Protein AF-A0A2E4B354-F1 (afdb_monomer_lite)

Structure (mmCIF, N/CA/C/O backbone):
data_AF-A0A2E4B354-F1
#
_entry.id   AF-A0A2E4B354-F1
#
loop_
_atom_site.group_PDB
_atom_site.id
_atom_site.type_symbol
_atom_site.label_atom_id
_atom_site.label_alt_id
_atom_site.label_comp_id
_atom_site.label_asym_id
_atom_site.label_entity_id
_atom_site.label_seq_id
_atom_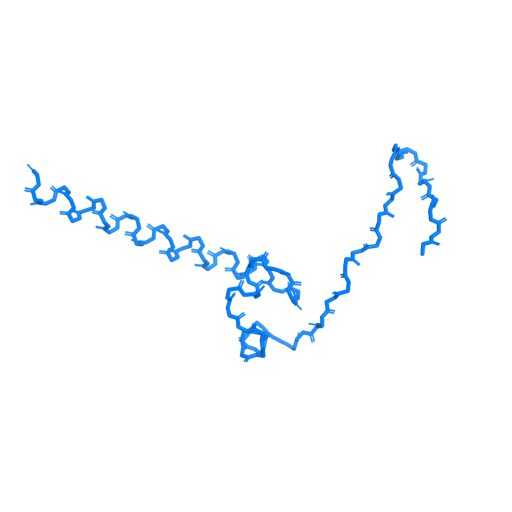site.pdbx_PDB_ins_code
_atom_site.Cartn_x
_atom_site.Cartn_y
_atom_site.Cartn_z
_atom_site.occupancy
_atom_site.B_iso_or_equiv
_atom_site.auth_seq_id
_atom_site.auth_comp_id
_atom_site.auth_asym_id
_atom_site.auth_atom_id
_atom_site.pdbx_PDB_model_num
ATOM 1 N N . MET A 1 1 ? -28.114 6.166 9.990 1.00 58.25 1 MET A N 1
ATOM 2 C CA . MET A 1 1 ? -28.472 7.214 9.009 1.00 58.25 1 MET A CA 1
ATOM 3 C C . MET A 1 1 ? -29.292 8.276 9.718 1.00 58.25 1 MET A C 1
ATOM 5 O O . MET A 1 1 ? -30.353 7.917 10.206 1.00 58.25 1 MET A O 1
ATOM 9 N N . SER A 1 2 ? -28.863 9.542 9.763 1.00 61.03 2 SER A N 1
ATOM 10 C CA . SER A 1 2 ? -29.863 10.621 9.881 1.00 61.03 2 SER A CA 1
ATOM 11 C C . SER A 1 2 ? -30.418 11.004 8.506 1.00 61.03 2 SER A C 1
ATOM 13 O O . SER A 1 2 ? -31.541 11.473 8.415 1.00 61.03 2 SER A O 1
ATOM 15 N N . GLY A 1 3 ? -29.676 10.754 7.413 1.00 65.75 3 GLY A N 1
ATOM 16 C CA . GLY A 1 3 ? -30.107 11.166 6.068 1.00 65.75 3 GLY A CA 1
ATOM 17 C C . GLY A 1 3 ? -30.182 12.689 5.906 1.00 65.75 3 GLY A C 1
ATOM 18 O O . GLY A 1 3 ? -30.660 13.174 4.885 1.00 65.75 3 GLY A O 1
ATOM 19 N N . GLU A 1 4 ? -29.705 13.438 6.901 1.00 76.44 4 GLU A N 1
ATOM 20 C CA . GLU A 1 4 ? -29.808 14.886 6.949 1.00 76.44 4 GLU A CA 1
ATOM 21 C C . GLU A 1 4 ? -28.689 15.525 6.132 1.00 76.44 4 GLU A C 1
ATOM 23 O O . GLU A 1 4 ? -27.507 15.184 6.247 1.00 76.44 4 GLU A O 1
ATOM 28 N N . VAL A 1 5 ? -29.083 16.472 5.290 1.00 82.44 5 VAL A N 1
ATOM 29 C CA . VAL A 1 5 ? -28.169 17.316 4.531 1.00 82.44 5 VAL A CA 1
ATOM 30 C C . VAL A 1 5 ? -27.760 18.473 5.438 1.00 82.44 5 VAL A C 1
ATOM 32 O O . VAL A 1 5 ? -28.618 19.219 5.909 1.00 82.44 5 VAL A O 1
ATOM 35 N N . ARG A 1 6 ? -26.459 18.612 5.716 1.00 83.75 6 ARG A N 1
ATOM 36 C CA . ARG A 1 6 ? -25.939 19.748 6.490 1.00 83.75 6 ARG A CA 1
ATOM 37 C C . ARG A 1 6 ? -26.082 21.035 5.679 1.00 83.75 6 ARG A C 1
ATOM 39 O O . ARG A 1 6 ? -26.046 21.005 4.450 1.00 83.75 6 ARG A O 1
ATOM 46 N N . GLU A 1 7 ? -26.218 22.166 6.364 1.00 88.94 7 GLU A N 1
ATOM 47 C CA . GLU A 1 7 ? -26.313 23.470 5.704 1.00 88.94 7 GLU A CA 1
ATOM 48 C C . GLU A 1 7 ? -25.109 23.697 4.772 1.00 88.94 7 GLU A C 1
ATOM 50 O O . GLU A 1 7 ? -23.955 23.516 5.163 1.00 88.94 7 GLU A O 1
ATOM 55 N N . GLY A 1 8 ? -25.385 24.038 3.510 1.00 88.75 8 GLY A N 1
ATOM 56 C CA . GLY A 1 8 ? -24.367 24.234 2.473 1.00 88.75 8 GLY A CA 1
ATOM 57 C C . GLY A 1 8 ? -23.915 22.968 1.732 1.00 88.75 8 GLY A C 1
ATOM 58 O O . GLY A 1 8 ? -23.228 23.082 0.716 1.00 88.75 8 GLY A O 1
ATOM 59 N N . GLU A 1 9 ? -24.318 21.768 2.159 1.00 86.75 9 GLU A N 1
ATOM 60 C CA . GLU A 1 9 ? -24.046 20.528 1.426 1.00 86.75 9 GLU A CA 1
ATOM 61 C C . GLU A 1 9 ? -25.191 20.221 0.445 1.00 86.75 9 GLU A C 1
ATOM 63 O O . GLU A 1 9 ? -26.359 20.462 0.726 1.00 86.75 9 GLU A O 1
ATOM 68 N N . ARG A 1 10 ? -24.874 19.705 -0.750 1.00 88.25 10 ARG A N 1
ATOM 69 C CA . ARG A 1 10 ? -25.895 19.266 -1.728 1.00 88.25 10 ARG A CA 1
ATOM 70 C C . ARG A 1 10 ? -26.258 17.787 -1.594 1.00 88.25 10 ARG A C 1
ATOM 72 O O . ARG A 1 10 ? -27.260 17.354 -2.148 1.00 88.25 10 ARG A O 1
ATOM 79 N N . ILE A 1 11 ? -25.414 17.008 -0.920 1.00 87.50 11 ILE A N 1
ATOM 80 C CA . ILE A 1 11 ? -25.509 15.550 -0.824 1.00 87.50 11 ILE A CA 1
ATOM 81 C C . ILE A 1 11 ? -25.362 15.177 0.656 1.00 87.50 11 ILE A C 1
ATOM 83 O O . ILE A 1 11 ? -24.404 15.641 1.278 1.00 87.50 11 ILE A O 1
ATOM 87 N N . PRO A 1 12 ? -26.259 14.348 1.224 1.00 87.00 12 PRO A N 1
ATOM 88 C CA . PRO A 1 12 ? -26.099 13.863 2.588 1.00 87.00 12 PRO A CA 1
ATOM 89 C C . PRO A 1 12 ? -24.795 13.072 2.726 1.00 87.00 12 PRO A C 1
ATOM 91 O O . PRO A 1 12 ? -24.486 12.217 1.889 1.00 87.00 12 PRO A O 1
ATOM 94 N N . ARG A 1 13 ? -24.036 13.307 3.800 1.00 84.88 13 ARG A N 1
ATOM 95 C CA . ARG A 1 13 ? -22.860 12.478 4.084 1.00 84.88 13 ARG A CA 1
ATOM 96 C C . ARG A 1 13 ? -23.300 11.071 4.456 1.00 84.88 13 ARG A C 1
ATOM 98 O O . ARG A 1 13 ? -24.132 10.881 5.342 1.00 84.88 13 ARG A O 1
ATOM 105 N N . ARG A 1 14 ? -22.706 10.079 3.796 1.00 83.50 14 ARG A N 1
ATOM 106 C CA . ARG A 1 14 ? -22.807 8.689 4.233 1.00 83.50 14 ARG A CA 1
ATOM 107 C C . ARG A 1 14 ? -21.801 8.453 5.351 1.00 83.50 14 ARG A C 1
ATOM 109 O O . ARG A 1 14 ? -20.674 8.939 5.268 1.00 83.50 14 ARG A O 1
ATOM 116 N N . ASP A 1 15 ? -22.197 7.672 6.348 1.00 82.31 15 ASP A N 1
ATOM 117 C CA . ASP A 1 15 ? -21.245 7.125 7.308 1.00 82.31 15 ASP A CA 1
ATOM 118 C C . ASP A 1 15 ? -20.188 6.286 6.558 1.00 82.31 15 ASP A C 1
ATOM 120 O O . ASP A 1 15 ? -20.513 5.645 5.539 1.00 82.31 15 ASP A O 1
ATOM 124 N N . PRO A 1 16 ? -18.919 6.306 7.004 1.00 78.06 16 PRO A N 1
ATOM 125 C CA . PRO A 1 16 ? -17.897 5.451 6.420 1.00 78.06 16 PRO A CA 1
ATOM 126 C C . PRO A 1 16 ? -18.313 3.975 6.551 1.00 78.06 16 PRO A C 1
ATOM 128 O O . PRO A 1 16 ? -19.012 3.614 7.503 1.00 78.06 16 PRO A O 1
ATOM 131 N N . PRO A 1 17 ? -17.922 3.104 5.601 1.00 79.56 17 PRO A N 1
ATOM 132 C CA . PRO A 1 17 ? -18.110 1.668 5.763 1.00 79.56 17 PRO A CA 1
ATOM 133 C C . PRO A 1 17 ? -17.492 1.185 7.085 1.00 79.56 17 PRO A C 1
ATOM 135 O O . PRO A 1 17 ? -16.448 1.709 7.483 1.00 79.56 17 PRO A O 1
ATOM 138 N N . PRO A 1 18 ? -18.094 0.192 7.758 1.00 83.00 18 PRO A N 1
ATOM 139 C CA . PRO A 1 18 ? -17.477 -0.396 8.935 1.00 83.00 18 PRO A CA 1
ATOM 140 C C . PRO A 1 18 ? -16.180 -1.108 8.536 1.00 83.00 18 PRO A C 1
ATOM 142 O O . PRO A 1 18 ? -16.157 -1.871 7.570 1.00 83.00 18 PRO A O 1
ATOM 145 N N . TYR A 1 19 ? -15.121 -0.876 9.302 1.00 85.62 19 TYR A N 1
ATOM 146 C CA . TYR A 1 19 ? -13.861 -1.607 9.219 1.00 85.62 19 TYR A CA 1
ATOM 147 C C . TYR A 1 19 ? -13.422 -1.995 10.632 1.00 85.62 19 TYR A C 1
ATOM 149 O O . TYR A 1 19 ? -13.800 -1.346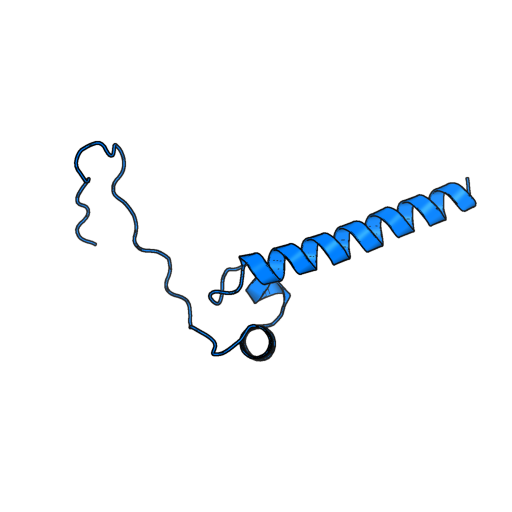 11.610 1.00 85.62 19 TYR A O 1
ATOM 157 N N . GLU A 1 20 ? -12.629 -3.057 10.761 1.00 88.69 20 GLU A N 1
ATOM 158 C CA . GLU A 1 20 ? -12.084 -3.440 12.061 1.00 88.69 20 GLU A CA 1
ATOM 159 C C . GLU A 1 20 ? -10.751 -2.741 12.312 1.00 88.69 20 GLU A C 1
ATOM 161 O O . GLU A 1 20 ? -9.769 -2.972 11.599 1.00 88.69 20 GLU A O 1
ATOM 166 N N . GLU A 1 21 ? -10.684 -1.941 13.372 1.00 92.06 21 GLU A N 1
ATOM 167 C CA . GLU A 1 21 ? -9.443 -1.287 13.771 1.00 92.06 21 GLU A CA 1
ATOM 168 C C . GLU A 1 21 ? -8.383 -2.295 14.217 1.00 92.06 21 GLU A C 1
ATOM 170 O O . GLU A 1 21 ? -8.623 -3.186 15.034 1.00 92.06 21 GLU A O 1
ATOM 175 N N . ALA A 1 22 ? -7.174 -2.129 13.689 1.00 94.06 22 ALA A N 1
ATOM 176 C CA . ALA A 1 22 ? -5.996 -2.848 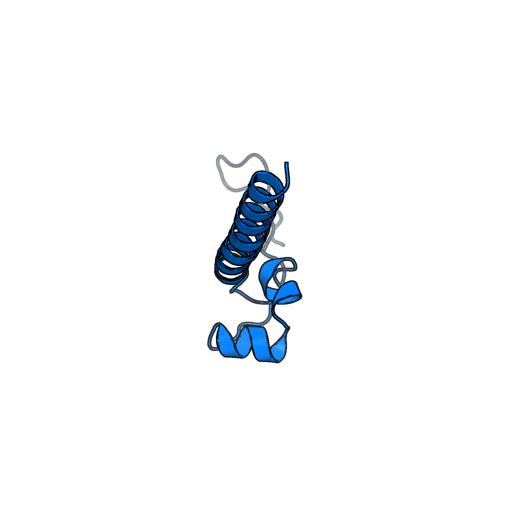14.151 1.00 94.06 22 ALA A CA 1
ATOM 177 C C . ALA A 1 22 ? -5.120 -1.950 15.036 1.00 94.06 22 ALA A C 1
ATOM 179 O O . ALA A 1 22 ? -5.095 -0.733 14.878 1.00 94.06 22 ALA A O 1
ATOM 180 N N . LYS A 1 23 ? -4.340 -2.546 15.946 1.00 94.38 23 LYS A N 1
ATOM 181 C CA . LYS A 1 23 ? -3.446 -1.797 16.855 1.00 94.38 23 LYS A CA 1
ATOM 182 C C . LYS A 1 23 ? -2.238 -1.165 16.146 1.00 94.38 23 LYS A C 1
ATOM 184 O O . LYS A 1 23 ? -1.565 -0.314 16.716 1.00 94.38 23 LYS A O 1
ATOM 189 N N . GLY A 1 24 ? -1.930 -1.625 14.937 1.00 96.06 24 GLY A N 1
ATOM 190 C CA . GLY A 1 24 ? -0.768 -1.213 14.157 1.00 96.06 24 GLY A CA 1
ATOM 191 C C . GLY A 1 24 ? -0.816 -1.764 12.734 1.00 96.06 24 GLY A C 1
ATOM 192 O O . GLY A 1 24 ? -1.439 -2.801 12.493 1.00 96.06 24 GLY A O 1
ATOM 193 N N . PHE A 1 25 ? -0.092 -1.128 11.809 1.00 96.62 25 PHE A N 1
ATOM 194 C CA . PHE A 1 25 ? -0.039 -1.548 10.403 1.00 96.62 25 PHE A CA 1
ATOM 195 C C . PHE A 1 25 ? 0.373 -3.017 10.241 1.00 96.62 25 PHE A C 1
ATOM 197 O O . PHE A 1 25 ? -0.288 -3.777 9.541 1.00 96.62 25 PHE A O 1
ATOM 204 N N . ALA A 1 26 ? 1.419 -3.443 10.955 1.00 96.81 26 ALA A N 1
ATOM 205 C CA . ALA A 1 26 ? 1.888 -4.826 10.908 1.00 96.81 26 ALA A CA 1
ATOM 206 C C . ALA A 1 26 ? 0.812 -5.820 11.379 1.00 96.81 26 ALA A C 1
ATOM 208 O O . ALA A 1 26 ? 0.628 -6.861 10.757 1.00 96.81 26 ALA A O 1
ATOM 209 N N . SER A 1 27 ? 0.061 -5.481 12.434 1.00 96.94 27 SER A N 1
ATOM 210 C CA . SER A 1 27 ? -1.043 -6.325 12.912 1.00 96.94 27 SER A CA 1
ATOM 211 C C . SER A 1 27 ? -2.219 -6.366 11.933 1.00 96.94 27 SER A C 1
ATOM 213 O O . SER A 1 27 ? -2.801 -7.428 11.744 1.00 96.94 27 SER A O 1
ATOM 215 N N . ALA A 1 28 ? -2.518 -5.248 11.265 1.00 96.25 28 ALA A N 1
ATOM 216 C CA . ALA A 1 28 ? -3.528 -5.174 10.211 1.00 96.25 28 ALA A CA 1
ATOM 217 C C . ALA A 1 28 ? -3.160 -6.075 9.029 1.00 96.25 28 ALA A C 1
ATOM 219 O O . ALA A 1 28 ? -3.953 -6.911 8.616 1.00 96.25 28 ALA A O 1
ATOM 220 N N . VAL A 1 29 ? -1.925 -5.969 8.532 1.00 97.38 29 VAL A N 1
ATOM 221 C CA . VAL A 1 29 ? -1.444 -6.801 7.422 1.00 97.38 29 VAL A CA 1
ATOM 222 C C . VAL A 1 29 ? -1.376 -8.278 7.812 1.00 97.38 29 VAL A C 1
ATOM 224 O O . VAL A 1 29 ? -1.708 -9.127 6.9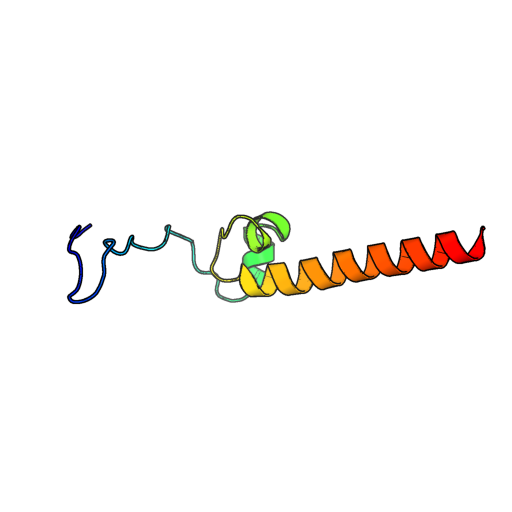92 1.00 97.38 29 VAL A O 1
ATOM 227 N N . ALA A 1 30 ? -0.979 -8.601 9.045 1.00 97.56 30 ALA A N 1
ATOM 228 C CA . ALA A 1 30 ? -0.940 -9.983 9.519 1.00 97.56 30 ALA A CA 1
ATOM 229 C C . ALA A 1 30 ? -2.340 -10.611 9.636 1.00 97.56 30 ALA A C 1
ATOM 231 O O . ALA A 1 30 ? -2.495 -11.791 9.333 1.00 97.56 30 ALA A O 1
ATOM 232 N N . ARG A 1 31 ? -3.346 -9.833 10.061 1.00 96.62 31 ARG A N 1
ATOM 233 C CA . ARG A 1 31 ? -4.738 -10.288 10.197 1.00 96.62 31 ARG A CA 1
ATOM 234 C C . ARG A 1 31 ? -5.457 -10.358 8.848 1.00 96.62 31 ARG A C 1
ATOM 236 O O . ARG A 1 31 ? -6.085 -11.366 8.547 1.00 96.62 31 ARG A O 1
ATOM 243 N N . ASP A 1 32 ? -5.343 -9.303 8.042 1.00 95.81 32 ASP A N 1
ATOM 244 C CA . ASP A 1 32 ? -6.207 -9.076 6.874 1.00 95.81 32 ASP A CA 1
ATOM 245 C C . ASP A 1 32 ? -5.496 -9.329 5.538 1.00 95.81 32 ASP A C 1
ATOM 247 O O . ASP A 1 32 ? -6.132 -9.417 4.488 1.00 95.81 32 ASP A O 1
ATOM 251 N N . GLY A 1 33 ? -4.167 -9.439 5.551 1.00 97.25 33 GLY A N 1
ATOM 252 C CA . GLY A 1 33 ? -3.332 -9.505 4.357 1.00 97.25 33 GLY A CA 1
ATOM 253 C C . GLY A 1 33 ? -3.013 -8.126 3.771 1.00 97.25 33 GLY A C 1
ATOM 254 O O . GLY A 1 33 ? -3.749 -7.150 3.931 1.00 97.25 33 GLY A O 1
ATOM 255 N N . PHE A 1 34 ? -1.900 -8.047 3.037 1.00 97.62 34 PHE A N 1
ATOM 256 C CA . PHE A 1 34 ? -1.415 -6.786 2.464 1.00 97.62 34 PHE A CA 1
ATOM 257 C C . PHE A 1 34 ? -2.336 -6.231 1.366 1.00 97.62 34 PHE A C 1
ATOM 259 O O . PHE A 1 34 ? -2.702 -5.062 1.412 1.00 97.62 34 PHE A O 1
ATOM 266 N N . LEU A 1 35 ? -2.751 -7.058 0.399 1.00 97.25 35 LEU A N 1
ATOM 267 C CA . LEU A 1 35 ? -3.623 -6.623 -0.704 1.00 97.25 35 LEU A CA 1
ATOM 268 C C . LEU A 1 35 ? -5.022 -6.185 -0.232 1.00 97.25 35 LEU A C 1
ATOM 270 O O . LEU A 1 35 ? -5.478 -5.128 -0.667 1.00 97.25 35 LEU A O 1
ATOM 274 N N . PRO A 1 36 ? -5.711 -6.941 0.647 1.00 95.56 36 PRO A N 1
ATOM 275 C CA . PRO A 1 36 ? -6.984 -6.494 1.211 1.00 95.56 36 PRO A CA 1
ATOM 276 C C . PRO A 1 36 ? -6.843 -5.203 2.021 1.00 95.56 36 PRO A C 1
ATOM 278 O O . PRO A 1 36 ? -7.644 -4.294 1.820 1.00 95.56 36 PRO A O 1
ATOM 281 N N . THR A 1 37 ? -5.774 -5.072 2.817 1.00 95.81 37 THR A N 1
ATOM 282 C CA . THR A 1 37 ? -5.454 -3.821 3.522 1.00 95.81 37 THR A CA 1
ATOM 283 C C . THR A 1 37 ? -5.274 -2.660 2.545 1.00 95.81 37 THR A C 1
ATOM 285 O O . THR A 1 37 ? -5.833 -1.600 2.770 1.00 95.81 37 THR A O 1
ATOM 288 N N . ALA A 1 38 ? -4.523 -2.846 1.456 1.00 97.06 38 ALA A N 1
ATOM 289 C CA . ALA A 1 38 ? -4.161 -1.766 0.538 1.00 97.06 38 ALA A CA 1
ATOM 290 C C . ALA A 1 38 ? -5.260 -1.373 -0.466 1.00 97.06 38 ALA A C 1
ATOM 292 O O . ALA A 1 38 ? -5.208 -0.268 -0.987 1.00 97.06 38 ALA A O 1
ATOM 293 N N . ILE A 1 39 ? -6.202 -2.260 -0.806 1.00 95.44 39 ILE A N 1
ATOM 294 C CA . ILE A 1 39 ? -7.155 -2.027 -1.914 1.00 95.44 39 ILE A CA 1
ATOM 295 C C . ILE A 1 39 ? -8.615 -2.088 -1.459 1.00 95.44 39 ILE A C 1
ATOM 297 O O . ILE A 1 39 ? -9.470 -1.443 -2.058 1.00 95.44 39 ILE A O 1
ATOM 301 N N . LYS A 1 40 ? -8.926 -2.897 -0.441 1.00 93.38 40 LYS A N 1
ATOM 302 C CA . LYS A 1 40 ? -10.310 -3.177 -0.026 1.00 93.38 40 LYS A CA 1
ATOM 303 C C . LYS A 1 40 ? -10.711 -2.471 1.267 1.00 93.38 40 LYS A C 1
ATOM 305 O O . LYS A 1 40 ? -11.811 -2.727 1.746 1.00 93.38 40 LYS A O 1
ATOM 310 N N . ASP A 1 41 ? -9.830 -1.644 1.828 1.00 90.75 41 ASP A N 1
ATOM 311 C CA . ASP A 1 41 ? -10.057 -0.889 3.064 1.00 90.75 41 ASP A CA 1
ATOM 312 C C . ASP A 1 41 ? -10.592 -1.762 4.218 1.00 90.75 41 ASP A C 1
ATOM 314 O O . ASP A 1 41 ? -11.484 -1.370 4.966 1.00 90.75 41 ASP A O 1
ATOM 318 N N . THR A 1 42 ? -10.054 -2.981 4.378 1.00 92.69 42 THR A N 1
ATOM 319 C CA . THR A 1 42 ? -10.487 -3.920 5.436 1.00 92.69 42 THR A CA 1
ATOM 320 C C . THR A 1 42 ? -10.189 -3.419 6.855 1.00 92.69 42 THR A C 1
ATOM 322 O O . THR A 1 42 ? -10.771 -3.903 7.824 1.00 92.69 42 THR A O 1
ATOM 325 N N . ASN A 1 43 ? -9.280 -2.452 6.976 1.00 94.50 43 ASN A N 1
ATOM 326 C CA . ASN A 1 43 ? -8.869 -1.774 8.202 1.00 94.50 43 ASN A CA 1
ATOM 327 C C . ASN A 1 43 ? -8.446 -0.326 7.875 1.00 94.50 43 ASN A C 1
ATOM 329 O O . ASN A 1 43 ? -8.419 0.079 6.713 1.00 94.50 43 ASN A O 1
ATOM 333 N N . GLN A 1 44 ? -8.054 0.451 8.887 1.00 94.94 44 GLN A N 1
ATOM 334 C CA . GLN A 1 44 ? -7.736 1.876 8.732 1.00 94.94 44 GLN A CA 1
ATOM 335 C C . GLN A 1 44 ? -6.448 2.188 7.946 1.00 94.94 44 GLN A C 1
ATOM 337 O O . GLN A 1 44 ? -6.140 3.356 7.708 1.00 94.94 44 GLN A O 1
ATOM 342 N N . TYR A 1 45 ? -5.651 1.182 7.580 1.00 97.00 45 TYR A N 1
ATOM 343 C CA . TYR A 1 45 ? -4.323 1.385 7.003 1.00 97.00 45 TYR A CA 1
ATOM 344 C C . TYR A 1 45 ? -4.268 1.338 5.470 1.00 97.00 45 TYR A C 1
ATOM 346 O O . TYR A 1 45 ? -3.168 1.287 4.913 1.00 97.00 45 TYR A O 1
ATOM 354 N N . GLY A 1 46 ? -5.413 1.428 4.786 1.00 94.94 46 GLY A N 1
ATOM 355 C CA . GLY A 1 46 ? -5.494 1.574 3.325 1.00 94.94 46 GLY A CA 1
ATOM 356 C C . GLY A 1 46 ? -4.476 2.562 2.743 1.00 94.94 46 GLY A C 1
ATOM 357 O O . GLY A 1 46 ? -3.627 2.142 1.955 1.00 94.94 46 GLY A O 1
ATOM 358 N N . PRO A 1 47 ? -4.432 3.832 3.196 1.00 96.12 47 PRO A N 1
ATOM 359 C CA . PRO A 1 47 ? -3.489 4.825 2.674 1.00 96.12 47 PRO A CA 1
ATOM 360 C C . PRO A 1 47 ? -2.008 4.429 2.805 1.00 96.12 47 PRO A C 1
ATOM 362 O O . PRO A 1 47 ? -1.212 4.663 1.895 1.00 96.12 47 PRO A O 1
ATOM 365 N N . VAL A 1 48 ? -1.630 3.794 3.920 1.00 97.38 48 VAL A N 1
ATOM 366 C CA . VAL A 1 48 ? -0.252 3.327 4.151 1.00 97.38 48 VAL A CA 1
ATOM 367 C C . VAL A 1 48 ? 0.065 2.136 3.243 1.00 97.38 48 VAL A C 1
ATOM 369 O O . VAL A 1 48 ? 1.112 2.113 2.594 1.00 97.38 48 VAL A O 1
ATOM 372 N N . GLY A 1 49 ? -0.857 1.172 3.149 1.00 97.62 49 GLY A N 1
ATOM 373 C CA . GLY A 1 49 ? -0.736 0.019 2.258 1.00 97.62 49 GLY A CA 1
ATOM 374 C C . GLY A 1 49 ? -0.619 0.428 0.789 1.00 97.62 49 GLY A C 1
ATOM 375 O O . GLY A 1 49 ? 0.243 -0.090 0.080 1.00 97.62 49 GLY A O 1
ATOM 376 N N . MET A 1 50 ? -1.414 1.408 0.349 1.00 98.12 50 MET A N 1
ATOM 377 C CA . MET A 1 50 ? -1.357 1.961 -1.007 1.00 98.12 50 MET A CA 1
ATOM 378 C C . MET A 1 50 ? -0.007 2.608 -1.309 1.00 98.12 50 MET A C 1
ATOM 380 O O . MET A 1 50 ? 0.552 2.361 -2.372 1.00 98.12 50 MET A O 1
ATOM 384 N N . MET A 1 51 ? 0.554 3.393 -0.385 1.00 98.38 51 MET A N 1
ATOM 385 C CA . MET A 1 51 ? 1.864 4.019 -0.592 1.00 98.38 51 MET A CA 1
ATOM 386 C C . MET A 1 51 ? 2.959 2.968 -0.811 1.00 98.38 51 MET A C 1
ATOM 388 O O . MET A 1 51 ? 3.755 3.079 -1.742 1.00 98.38 51 MET A O 1
ATOM 392 N N . ILE A 1 52 ? 2.959 1.906 -0.002 1.00 98.31 52 ILE A N 1
ATOM 393 C CA . ILE A 1 52 ? 3.895 0.784 -0.148 1.00 98.31 52 ILE A CA 1
ATOM 394 C C . ILE A 1 52 ? 3.661 0.052 -1.476 1.00 98.31 52 ILE A C 1
ATOM 396 O O . ILE A 1 52 ? 4.619 -0.251 -2.187 1.00 98.31 52 ILE A O 1
ATOM 400 N N . LEU A 1 53 ? 2.401 -0.201 -1.842 1.00 98.12 53 LEU A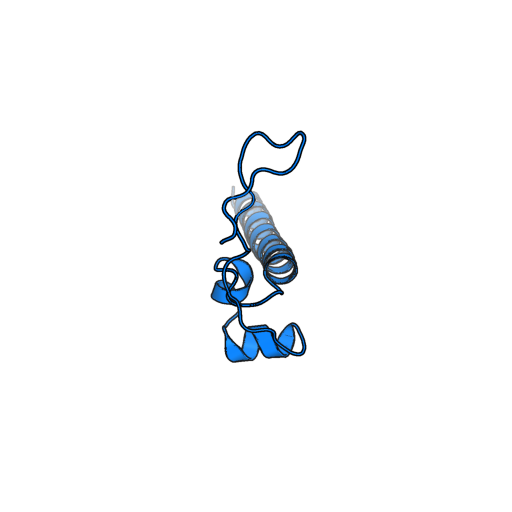 N 1
ATOM 401 C CA . LEU A 1 53 ? 2.053 -0.853 -3.104 1.00 98.12 53 LEU A CA 1
ATOM 402 C C . LEU A 1 53 ? 2.545 -0.041 -4.310 1.00 98.12 53 LEU A C 1
ATOM 404 O O . LEU A 1 53 ? 3.119 -0.615 -5.234 1.00 98.12 53 LEU A O 1
ATOM 408 N N . LEU A 1 54 ? 2.388 1.286 -4.281 1.00 98.31 54 LEU A N 1
ATOM 409 C CA . LEU A 1 54 ? 2.903 2.178 -5.319 1.00 98.31 54 LEU A CA 1
ATOM 410 C C . LEU A 1 54 ? 4.423 2.073 -5.450 1.00 98.31 54 LEU A C 1
ATOM 412 O O . LEU A 1 54 ? 4.917 1.950 -6.568 1.00 98.31 54 LEU A O 1
ATOM 416 N N . PHE A 1 55 ? 5.168 2.050 -4.341 1.00 98.56 55 PHE A N 1
ATOM 417 C CA . PHE A 1 55 ? 6.621 1.855 -4.385 1.00 98.56 55 PHE A CA 1
ATOM 418 C C . PHE A 1 55 ? 7.017 0.506 -4.994 1.00 98.56 55 PHE A C 1
ATOM 420 O O . PHE A 1 55 ? 7.938 0.457 -5.812 1.00 98.56 55 PHE A O 1
ATOM 427 N N . ILE A 1 56 ? 6.319 -0.580 -4.647 1.00 98.50 56 ILE A N 1
ATOM 428 C CA . ILE A 1 56 ? 6.563 -1.912 -5.223 1.00 98.50 56 ILE A CA 1
ATOM 429 C C . ILE A 1 56 ? 6.336 -1.886 -6.739 1.00 98.50 56 ILE A C 1
ATOM 431 O O . ILE A 1 56 ? 7.222 -2.269 -7.504 1.00 98.50 56 ILE A O 1
ATOM 435 N N . VAL A 1 57 ? 5.175 -1.396 -7.184 1.00 98.38 57 VAL A N 1
ATOM 436 C CA . VAL A 1 57 ? 4.817 -1.348 -8.610 1.00 98.38 57 VAL A CA 1
ATOM 437 C C . VAL A 1 57 ? 5.770 -0.440 -9.386 1.00 98.38 57 VAL A C 1
ATOM 439 O O . VAL A 1 57 ? 6.246 -0.830 -10.454 1.00 98.38 57 VAL A O 1
ATOM 442 N N . ALA A 1 58 ? 6.106 0.732 -8.847 1.00 98.50 58 ALA A N 1
ATOM 443 C CA . ALA A 1 58 ? 7.058 1.656 -9.458 1.00 98.50 58 ALA A CA 1
ATOM 444 C C . ALA A 1 58 ? 8.451 1.027 -9.599 1.00 98.50 58 ALA A C 1
ATOM 446 O O . ALA A 1 58 ? 9.079 1.155 -10.649 1.00 98.50 58 ALA A O 1
ATOM 447 N N . THR A 1 59 ? 8.909 0.295 -8.580 1.00 98.56 59 THR A N 1
ATOM 448 C CA . THR A 1 59 ? 10.210 -0.387 -8.595 1.00 98.56 59 THR A CA 1
ATOM 449 C C . THR A 1 59 ? 10.245 -1.488 -9.651 1.00 98.56 59 THR A C 1
ATOM 451 O O . THR A 1 59 ? 11.176 -1.530 -10.453 1.00 98.56 59 THR A O 1
ATOM 454 N N . ILE A 1 60 ? 9.218 -2.345 -9.703 1.00 98.62 60 ILE A N 1
ATOM 455 C CA . ILE A 1 60 ? 9.105 -3.410 -10.714 1.00 98.62 60 I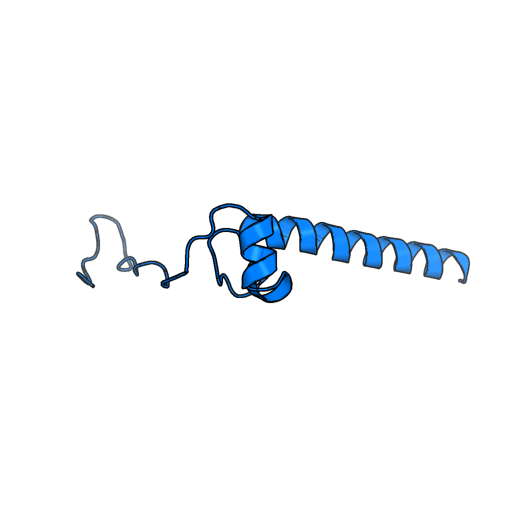LE A CA 1
ATOM 456 C C . ILE A 1 60 ? 9.056 -2.808 -12.120 1.00 98.62 60 ILE A C 1
ATOM 458 O O . ILE A 1 60 ? 9.774 -3.259 -13.008 1.00 98.62 60 ILE A O 1
ATOM 462 N N . THR A 1 61 ? 8.248 -1.765 -12.316 1.00 98.44 61 THR A N 1
ATOM 463 C CA . THR A 1 61 ? 8.089 -1.105 -13.619 1.00 98.44 61 THR A CA 1
ATOM 464 C C . THR A 1 61 ? 9.394 -0.452 -14.070 1.00 98.44 61 THR A C 1
ATOM 466 O O . THR A 1 61 ? 9.849 -0.690 -15.186 1.00 98.44 61 THR A O 1
ATOM 469 N N . GLY A 1 62 ? 10.043 0.323 -13.197 1.00 98.25 62 GLY A N 1
ATOM 470 C CA . GLY A 1 62 ? 11.327 0.956 -13.498 1.00 98.25 62 GLY A CA 1
ATOM 471 C C . GLY A 1 62 ? 12.429 -0.066 -13.781 1.00 98.25 62 GLY A C 1
ATOM 472 O O . GLY A 1 62 ? 13.212 0.107 -14.715 1.00 98.25 62 GLY A O 1
ATOM 473 N N . PHE A 1 63 ? 12.456 -1.170 -13.031 1.00 98.19 63 PHE A N 1
ATOM 474 C CA . PHE A 1 63 ? 13.377 -2.274 -13.283 1.00 98.19 63 PHE A CA 1
ATOM 475 C C . PHE A 1 63 ? 13.113 -2.944 -14.636 1.00 98.19 63 PHE A C 1
ATOM 477 O O . PHE A 1 63 ? 14.054 -3.149 -15.399 1.00 98.19 63 PHE A O 1
ATOM 484 N N . ALA A 1 64 ? 11.853 -3.231 -14.971 1.00 98.12 64 ALA A N 1
ATOM 485 C CA . ALA A 1 64 ? 11.479 -3.824 -16.253 1.00 98.12 64 ALA A CA 1
ATOM 486 C C . ALA A 1 64 ? 11.901 -2.938 -17.435 1.00 98.12 64 ALA A C 1
ATOM 488 O O . ALA A 1 64 ? 12.489 -3.438 -18.391 1.00 98.12 64 ALA A O 1
ATOM 489 N N . ILE A 1 65 ? 11.684 -1.621 -17.337 1.00 98.00 65 ILE A N 1
ATOM 490 C CA . ILE A 1 65 ? 12.135 -0.650 -18.345 1.00 98.00 65 ILE A CA 1
ATOM 491 C C . ILE A 1 65 ? 13.662 -0.673 -18.474 1.00 98.00 65 ILE A C 1
ATOM 493 O O . ILE A 1 65 ? 14.178 -0.724 -19.589 1.00 98.00 65 ILE A O 1
ATOM 497 N N . LYS A 1 66 ? 14.396 -0.682 -17.352 1.00 97.44 66 LYS A N 1
ATOM 498 C CA . LYS A 1 66 ? 15.864 -0.757 -17.362 1.00 97.44 66 LYS A CA 1
ATOM 499 C C . LYS A 1 66 ? 16.364 -2.039 -18.030 1.00 97.44 66 LYS A C 1
ATOM 501 O O . LYS A 1 66 ? 17.291 -1.973 -18.826 1.00 97.44 66 LYS A O 1
ATOM 506 N N . MET A 1 67 ? 15.769 -3.189 -17.715 1.00 97.94 67 MET A N 1
ATOM 507 C CA . MET A 1 67 ? 16.137 -4.468 -18.330 1.00 97.94 67 MET A CA 1
ATOM 508 C C . MET A 1 67 ? 15.835 -4.481 -19.827 1.00 97.94 67 MET A C 1
ATOM 510 O O . MET A 1 67 ? 16.680 -4.904 -20.607 1.00 97.94 67 MET A O 1
ATOM 514 N N . LEU A 1 68 ? 14.667 -3.977 -20.231 1.00 96.81 68 LEU A N 1
ATOM 515 C CA . LEU A 1 68 ? 14.291 -3.876 -21.639 1.00 96.81 68 LEU A CA 1
ATOM 516 C C . LEU A 1 68 ? 15.274 -2.990 -22.417 1.00 96.81 68 LEU A C 1
ATOM 518 O O . LEU A 1 68 ? 15.743 -3.389 -23.476 1.00 96.81 68 LEU A O 1
ATOM 522 N N . GLY A 1 69 ? 15.642 -1.837 -21.855 1.00 95.69 69 GLY A N 1
ATOM 523 C CA . GLY A 1 69 ? 16.622 -0.928 -22.452 1.00 95.69 69 GLY A CA 1
ATOM 524 C C . GLY A 1 69 ? 18.069 -1.433 -22.449 1.00 95.69 69 GLY A C 1
ATOM 525 O O . GLY A 1 69 ? 18.918 -0.792 -23.049 1.00 95.69 69 GLY A O 1
ATOM 526 N N . MET A 1 70 ? 18.379 -2.544 -21.769 1.00 94.50 70 MET A N 1
ATOM 527 C CA . MET A 1 70 ? 19.687 -3.208 -21.885 1.00 94.50 70 MET A CA 1
ATOM 528 C C . MET A 1 70 ? 19.714 -4.281 -22.983 1.00 94.50 70 MET A C 1
ATOM 530 O O . MET A 1 70 ? 20.798 -4.719 -23.359 1.00 94.50 70 MET A O 1
ATOM 534 N N . VAL A 1 71 ? 18.549 -4.749 -23.444 1.00 91.44 71 VAL A N 1
ATOM 535 C CA . VAL A 1 71 ? 18.422 -5.845 -24.422 1.00 91.44 71 VAL A CA 1
ATOM 536 C C . VAL A 1 71 ? 18.149 -5.328 -25.838 1.00 91.44 71 VAL A C 1
ATOM 538 O O . VAL A 1 71 ? 18.572 -5.973 -26.797 1.00 91.44 71 VAL A O 1
ATOM 541 N N . LEU A 1 72 ? 17.437 -4.205 -25.965 1.00 82.31 72 LEU A N 1
ATOM 542 C CA . LEU A 1 72 ? 17.176 -3.498 -27.226 1.00 82.31 72 LEU A CA 1
ATOM 543 C C . LEU A 1 72 ? 18.277 -2.480 -27.529 1.00 82.31 72 LEU A C 1
ATOM 545 O O . LEU A 1 72 ? 18.616 -2.345 -28.725 1.00 82.31 72 LEU A O 1
#

Foldseek 3Di:
DPLDAPPPGPGDDDDDPDADEDPDPVRCCVVQNLCCVCPVVNYPCNVVSVVVVVVVVVVVVVVVVVVVVVVD

Radius of gyration: 19.06 Å; chains: 1; bounding box: 50×34×44 Å

pLDDT: mean 92.03, std 8.6, range [58.25, 98.62]

Sequence (72 aa):
MSGEVREGERIPRRDPPPYEEAKGFASAVARDGFLPTAIKDTNQYGPVGMMILLFIVATITGFAIKMLGMVL

Secondary structure (DSSP, 8-state):
---PPPTT-SSPPPPPPP-PPPSSHHHHHHHH-HHHHHHS-SSTTHHHHHHHHHHHHHHHHHHHHHHHHHH-